Protein AF-A0A2E8T063-F1 (afdb_monomer_lite)

Radius of gyration: 12.49 Å; chains: 1; bounding box: 22×26×32 Å

Structure (mmCIF, N/CA/C/O backbone):
data_AF-A0A2E8T063-F1
#
_entry.id   AF-A0A2E8T063-F1
#
loop_
_atom_site.group_PDB
_atom_site.id
_atom_site.type_symbol
_atom_site.label_atom_id
_atom_site.label_alt_id
_atom_site.label_comp_id
_atom_site.label_asym_id
_atom_site.label_entity_id
_atom_site.label_seq_id
_atom_site.pdbx_PDB_ins_code
_atom_site.Cartn_x
_atom_site.Cartn_y
_atom_site.Cartn_z
_atom_site.occupancy
_atom_site.B_iso_or_equiv
_atom_site.auth_seq_id
_atom_site.auth_comp_id
_atom_site.auth_asym_id
_atom_site.auth_atom_id
_atom_site.pdbx_PDB_model_num
ATOM 1 N N . MET A 1 1 ? -12.413 -20.011 5.262 1.00 43.88 1 MET A N 1
ATOM 2 C CA . MET A 1 1 ? -12.231 -18.917 4.286 1.00 43.88 1 MET A CA 1
ATOM 3 C C . MET A 1 1 ? -10.918 -18.232 4.617 1.00 43.88 1 MET A C 1
ATOM 5 O O . MET A 1 1 ? -10.771 -17.765 5.735 1.00 43.88 1 MET A O 1
ATOM 9 N N . VAL A 1 2 ? -9.927 -18.276 3.725 1.00 39.78 2 VAL A N 1
ATOM 10 C CA . VAL A 1 2 ? -8.675 -17.528 3.926 1.00 39.78 2 VAL A CA 1
ATOM 11 C C . VAL A 1 2 ? -9.006 -16.059 3.688 1.00 39.78 2 VAL A C 1
ATOM 13 O O . VAL A 1 2 ? -9.517 -15.709 2.625 1.00 39.78 2 VAL A O 1
ATOM 16 N N . ASP A 1 3 ? -8.792 -15.220 4.694 1.00 45.84 3 ASP A N 1
ATOM 17 C CA . ASP A 1 3 ? -9.091 -13.789 4.654 1.00 45.84 3 ASP A CA 1
ATOM 18 C C 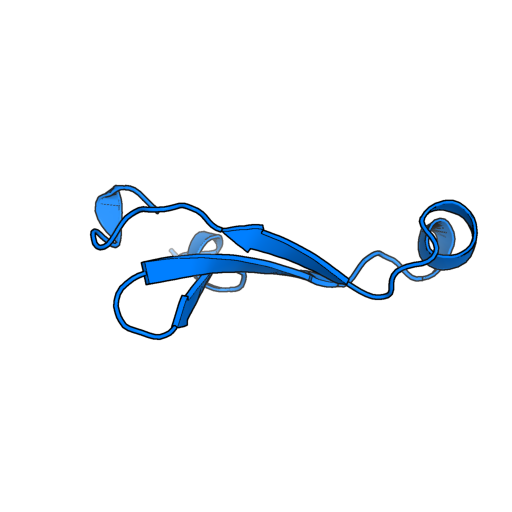.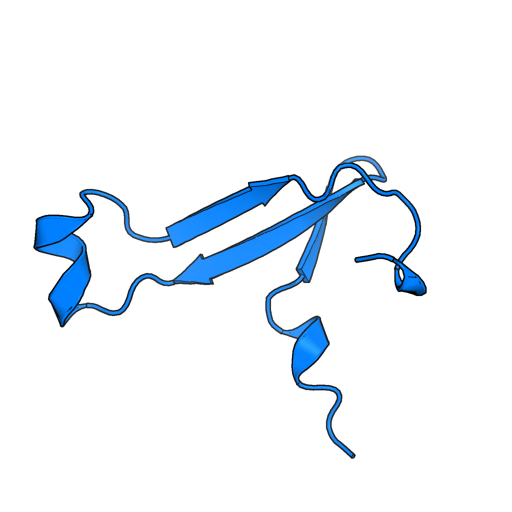 ASP A 1 3 ? -8.045 -13.072 3.775 1.00 45.84 3 ASP A C 1
ATOM 20 O O . ASP A 1 3 ? -7.037 -12.537 4.249 1.00 45.84 3 ASP A O 1
ATOM 24 N N . HIS A 1 4 ? -8.239 -13.149 2.453 1.00 50.78 4 HIS A N 1
ATOM 25 C CA . HIS A 1 4 ? -7.317 -12.642 1.424 1.00 50.78 4 HIS A CA 1
ATOM 26 C C . HIS A 1 4 ? -7.124 -11.114 1.475 1.00 50.78 4 HIS A C 1
ATOM 28 O O . HIS A 1 4 ? -6.208 -10.588 0.843 1.00 50.78 4 HIS A O 1
ATOM 34 N N . PHE A 1 5 ? -7.945 -10.390 2.242 1.00 53.25 5 PHE A N 1
ATOM 35 C CA . PHE A 1 5 ? -7.825 -8.942 2.416 1.00 53.25 5 PHE A CA 1
ATOM 36 C C . PHE A 1 5 ? -6.643 -8.548 3.313 1.00 53.25 5 PHE A C 1
ATOM 38 O O . PHE A 1 5 ? -6.075 -7.468 3.159 1.00 53.25 5 PHE A O 1
ATOM 45 N N . SER A 1 6 ? -6.198 -9.438 4.205 1.00 62.09 6 SER A N 1
ATOM 46 C CA . SER A 1 6 ? -5.134 -9.129 5.171 1.00 62.09 6 SER A CA 1
ATOM 47 C C . SER A 1 6 ? -3.712 -9.160 4.600 1.00 62.09 6 SER A C 1
ATOM 49 O O . SER A 1 6 ? -2.811 -8.566 5.185 1.00 62.09 6 SER A O 1
ATOM 51 N N . THR A 1 7 ? -3.479 -9.800 3.448 1.00 81.19 7 THR A N 1
ATOM 52 C CA . THR A 1 7 ? -2.120 -10.005 2.907 1.00 81.19 7 THR A CA 1
ATOM 53 C C . THR A 1 7 ? -1.420 -8.701 2.518 1.00 81.19 7 THR A C 1
ATOM 55 O O . THR A 1 7 ? -0.191 -8.630 2.503 1.00 81.19 7 THR A O 1
ATOM 58 N N . TYR A 1 8 ? -2.189 -7.659 2.202 1.00 89.38 8 TYR A N 1
ATOM 59 C CA . TYR A 1 8 ? -1.655 -6.384 1.726 1.00 89.38 8 TYR A CA 1
ATOM 60 C C . TYR A 1 8 ? -1.806 -5.247 2.731 1.00 89.38 8 TYR A C 1
ATOM 62 O O . TYR A 1 8 ? -1.349 -4.143 2.448 1.00 89.38 8 TYR A O 1
ATOM 70 N N . ILE A 1 9 ? -2.422 -5.488 3.889 1.00 91.50 9 ILE A N 1
ATOM 71 C CA . ILE A 1 9 ? -2.662 -4.458 4.897 1.00 91.50 9 ILE A CA 1
ATOM 72 C C . ILE A 1 9 ? -1.686 -4.659 6.056 1.00 91.50 9 ILE A C 1
ATOM 74 O O . ILE A 1 9 ? -1.560 -5.753 6.597 1.00 91.50 9 ILE A O 1
ATOM 78 N N . TYR A 1 10 ? -1.002 -3.594 6.464 1.00 90.50 10 TYR A N 1
ATOM 79 C CA . TYR A 1 10 ? -0.121 -3.598 7.630 1.00 90.50 10 TYR A CA 1
ATOM 80 C C . TYR A 1 10 ? -0.340 -2.349 8.480 1.00 90.50 10 TYR A C 1
ATOM 82 O O . TYR A 1 10 ? -0.839 -1.330 8.000 1.00 90.50 10 TYR A O 1
ATOM 90 N N . GLN A 1 11 ? 0.039 -2.419 9.755 1.00 91.44 11 GLN A N 1
ATOM 91 C CA . GLN A 1 11 ? -0.077 -1.297 10.678 1.00 91.44 11 GLN A CA 1
ATOM 92 C C . GLN A 1 11 ? 1.292 -0.654 10.922 1.00 91.44 11 GLN A C 1
ATOM 94 O O . GLN A 1 11 ? 2.288 -1.341 11.143 1.00 91.44 11 GLN A O 1
ATOM 99 N N . LYS A 1 12 ? 1.346 0.679 10.919 1.00 89.81 12 LYS A N 1
ATOM 100 C CA . LYS A 1 12 ? 2.528 1.463 11.293 1.00 89.81 12 LYS A CA 1
ATOM 101 C C . LYS A 1 12 ? 2.089 2.648 12.144 1.00 89.81 12 LYS A C 1
ATOM 103 O O .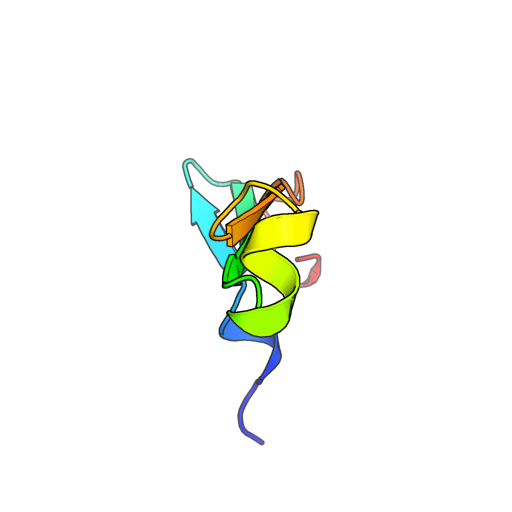 LYS A 1 12 ? 1.252 3.440 11.723 1.00 89.81 12 LYS A O 1
ATOM 108 N N . ARG A 1 13 ? 2.661 2.774 13.350 1.00 92.56 13 ARG A N 1
ATOM 109 C CA . ARG A 1 13 ? 2.339 3.849 14.316 1.00 92.56 13 ARG A CA 1
ATOM 110 C C . ARG A 1 13 ? 0.829 3.983 14.592 1.00 92.56 13 ARG A C 1
ATOM 112 O O . ARG A 1 13 ? 0.298 5.085 14.670 1.00 92.56 13 ARG A O 1
ATOM 119 N N . GLY A 1 14 ? 0.127 2.854 14.689 1.00 90.81 14 GLY A N 1
ATOM 120 C CA . GLY A 1 14 ? -1.311 2.818 14.965 1.00 90.81 14 GLY A CA 1
ATOM 121 C C . GLY A 1 14 ? -2.222 2.992 13.745 1.00 90.81 14 GLY A C 1
ATOM 122 O O . GLY A 1 14 ? -3.402 2.673 13.850 1.00 90.81 14 GLY A O 1
ATOM 123 N N . PHE A 1 15 ? -1.703 3.418 12.591 1.00 93.69 15 PHE A N 1
ATOM 124 C CA . PHE A 1 15 ? -2.474 3.577 11.355 1.00 93.69 15 PHE A CA 1
ATOM 125 C C . PHE A 1 15 ? -2.274 2.404 10.401 1.00 93.69 15 PHE A C 1
ATOM 127 O O . PHE A 1 15 ? -1.186 1.828 10.337 1.00 93.69 15 PHE A O 1
ATOM 134 N N . TYR A 1 16 ? -3.317 2.076 9.646 1.00 93.62 16 TYR A N 1
ATOM 135 C CA . TYR A 1 16 ? -3.268 1.048 8.617 1.00 93.62 16 TYR A CA 1
ATOM 136 C C . TYR A 1 16 ? -2.807 1.603 7.270 1.00 93.62 16 TYR A C 1
ATOM 138 O O . TYR A 1 16 ? -3.096 2.741 6.891 1.00 93.62 16 TYR A O 1
ATOM 146 N N . TYR A 1 17 ? -2.074 0.763 6.553 1.00 94.44 17 TYR A N 1
ATOM 147 C CA . TYR A 1 17 ? -1.510 1.033 5.244 1.00 94.44 17 TYR A CA 1
ATOM 148 C C . TYR A 1 17 ? -1.753 -0.168 4.342 1.00 94.44 17 TYR A C 1
ATOM 150 O O . TYR A 1 17 ? -1.577 -1.311 4.761 1.00 94.44 17 TYR A O 1
ATOM 158 N N . PHE A 1 18 ? -2.072 0.103 3.085 1.00 92.62 18 PHE A N 1
ATOM 159 C CA . PHE A 1 18 ? -2.038 -0.881 2.019 1.00 92.62 18 PHE A CA 1
ATOM 160 C C . PHE A 1 18 ? -0.645 -0.896 1.383 1.00 92.62 18 PHE A C 1
ATOM 162 O O . PHE A 1 18 ? -0.064 0.157 1.118 1.00 92.62 18 PHE A O 1
ATOM 169 N N . SER A 1 19 ? -0.100 -2.082 1.126 1.00 92.06 19 SER A N 1
ATOM 170 C CA . SER A 1 19 ? 1.160 -2.271 0.416 1.00 92.06 19 SER A CA 1
ATOM 171 C C . SER A 1 19 ? 1.141 -3.523 -0.443 1.00 92.06 19 SER A C 1
ATOM 173 O O . SER A 1 19 ? 1.130 -4.648 0.059 1.00 92.06 19 SER A O 1
ATOM 175 N N . ARG A 1 20 ? 1.261 -3.333 -1.757 1.00 91.62 20 ARG A N 1
ATOM 176 C CA . ARG A 1 20 ? 1.322 -4.424 -2.736 1.00 91.62 20 ARG A CA 1
ATOM 177 C C . ARG A 1 20 ? 2.475 -4.216 -3.707 1.00 91.62 20 ARG A C 1
ATOM 179 O O . ARG A 1 20 ? 2.785 -3.089 -4.085 1.00 91.62 20 ARG A O 1
ATOM 186 N N . ARG A 1 21 ? 3.134 -5.308 -4.103 1.00 91.69 21 ARG A N 1
ATOM 187 C CA . ARG A 1 21 ? 4.161 -5.265 -5.154 1.00 91.69 21 ARG A CA 1
ATOM 188 C C . ARG A 1 21 ? 3.511 -4.952 -6.497 1.00 91.69 21 ARG A C 1
ATOM 190 O O . ARG A 1 21 ? 2.492 -5.547 -6.837 1.00 91.69 21 ARG A O 1
ATOM 197 N N . VAL A 1 22 ? 4.124 -4.039 -7.240 1.00 90.50 22 VAL A N 1
ATOM 198 C CA . VAL A 1 22 ? 3.763 -3.778 -8.633 1.00 90.50 22 VAL A CA 1
ATOM 199 C C . VAL A 1 22 ? 4.210 -4.998 -9.451 1.00 90.50 22 VAL A C 1
ATOM 201 O O . VAL A 1 22 ? 5.354 -5.437 -9.276 1.00 90.50 22 VAL A O 1
ATOM 204 N N . PRO A 1 23 ? 3.347 -5.601 -10.286 1.00 91.88 23 PRO A N 1
ATOM 205 C CA . PRO A 1 23 ? 3.756 -6.707 -11.151 1.00 91.88 23 PRO A CA 1
ATOM 206 C C . PRO A 1 23 ? 4.944 -6.303 -12.031 1.00 91.88 23 PRO A C 1
ATOM 208 O O . PRO A 1 23 ? 5.008 -5.162 -12.482 1.00 91.88 23 PRO A O 1
ATOM 211 N N . LYS A 1 24 ? 5.900 -7.218 -12.247 1.00 90.06 24 LYS A N 1
ATOM 212 C CA . LYS A 1 24 ? 7.180 -6.908 -12.915 1.00 90.06 24 LYS A CA 1
ATOM 213 C C . LYS A 1 24 ? 6.986 -6.259 -14.283 1.00 90.06 24 LYS A C 1
ATOM 215 O O . LYS A 1 24 ? 7.693 -5.311 -14.594 1.00 90.06 24 LYS A O 1
ATOM 220 N N . ASP A 1 25 ? 5.981 -6.704 -15.022 1.00 90.81 25 ASP A N 1
ATOM 221 C CA . ASP A 1 25 ? 5.700 -6.246 -16.385 1.00 90.81 25 ASP A CA 1
ATOM 222 C C . ASP A 1 25 ? 5.283 -4.768 -16.436 1.00 90.81 25 ASP A C 1
ATOM 224 O O . ASP A 1 25 ? 5.538 -4.076 -17.415 1.00 90.81 25 ASP A O 1
ATOM 228 N N . VAL A 1 26 ? 4.695 -4.253 -15.349 1.00 89.38 26 VAL A N 1
ATOM 229 C CA . VAL A 1 26 ? 4.236 -2.858 -15.236 1.00 89.38 26 VAL A CA 1
ATOM 230 C C . VAL A 1 26 ? 5.129 -1.994 -14.338 1.00 89.38 26 VAL A C 1
ATOM 232 O O . VAL A 1 26 ? 4.914 -0.787 -14.238 1.00 89.38 26 VAL A O 1
ATOM 235 N N . GLN A 1 27 ? 6.169 -2.561 -13.715 1.00 90.38 27 GLN A N 1
ATOM 236 C CA . GLN A 1 27 ? 7.161 -1.782 -12.958 1.00 90.38 27 GLN A CA 1
ATOM 237 C C . GLN A 1 27 ? 7.885 -0.722 -13.807 1.00 90.38 27 GLN A C 1
ATOM 239 O O . GLN A 1 27 ? 8.028 0.395 -13.302 1.00 90.38 27 GLN A O 1
ATOM 244 N N . PRO A 1 28 ? 8.292 -0.997 -15.067 1.00 89.50 28 PRO A N 1
ATOM 245 C CA . PRO A 1 28 ? 8.935 0.006 -15.917 1.00 89.50 28 PRO A CA 1
ATOM 246 C C . PRO A 1 28 ? 8.047 1.227 -16.178 1.00 89.50 28 PRO A C 1
ATOM 248 O O . PRO A 1 28 ? 8.541 2.348 -16.202 1.00 89.50 28 PRO A O 1
ATOM 251 N N . LEU A 1 29 ? 6.733 1.018 -16.309 1.00 90.06 29 LEU A N 1
ATOM 252 C CA . LEU A 1 29 ? 5.749 2.081 -16.543 1.00 90.06 29 LEU A CA 1
ATOM 253 C C . LEU A 1 29 ? 5.488 2.911 -15.281 1.00 90.06 29 LEU A C 1
ATOM 255 O O . LEU A 1 29 ? 5.306 4.122 -15.347 1.00 90.06 29 LEU A O 1
ATOM 259 N N . HIS A 1 30 ? 5.449 2.254 -14.120 1.00 86.81 30 HIS A N 1
ATOM 260 C CA . HIS A 1 30 ? 5.049 2.897 -12.871 1.00 86.81 30 HIS A CA 1
ATOM 261 C C . HIS A 1 30 ? 6.219 3.538 -12.103 1.00 86.81 30 HIS A C 1
ATOM 263 O O . HIS A 1 30 ? 5.988 4.320 -11.177 1.00 86.81 30 HIS A O 1
ATOM 269 N N . GLY A 1 31 ? 7.465 3.168 -12.432 1.00 86.94 31 GLY A N 1
ATOM 270 C CA . GLY A 1 31 ? 8.696 3.670 -11.809 1.00 86.94 31 GLY A CA 1
ATOM 271 C C . GLY A 1 31 ? 8.887 3.271 -10.338 1.00 86.94 31 GLY A C 1
ATOM 272 O O . GLY A 1 31 ? 9.815 3.735 -9.679 1.00 86.94 31 GLY A O 1
ATOM 273 N N . LYS A 1 32 ? 8.002 2.428 -9.788 1.00 89.75 32 LYS A N 1
ATOM 274 C CA . LYS A 1 32 ? 7.993 2.011 -8.379 1.00 89.75 32 LYS A CA 1
ATOM 275 C C . LYS A 1 32 ? 7.811 0.503 -8.264 1.00 89.75 32 LYS A C 1
ATOM 277 O O . LYS A 1 32 ? 7.005 -0.095 -8.967 1.00 89.75 32 LYS A O 1
ATOM 282 N N . GLN A 1 33 ? 8.503 -0.107 -7.302 1.00 91.12 33 GLN A N 1
ATOM 283 C CA . GLN A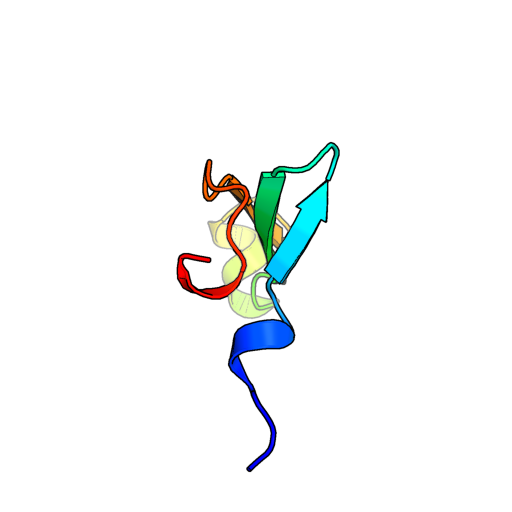 1 33 ? 8.410 -1.552 -7.039 1.00 91.12 33 GLN A CA 1
ATOM 284 C C . GLN A 1 33 ? 7.152 -1.942 -6.244 1.00 91.12 33 GLN A C 1
ATOM 286 O O . GLN A 1 33 ? 6.719 -3.098 -6.267 1.00 91.12 33 GLN A O 1
ATOM 291 N N . ARG A 1 34 ? 6.568 -1.002 -5.491 1.00 92.12 34 ARG A N 1
ATOM 292 C CA . ARG A 1 34 ? 5.395 -1.228 -4.634 1.00 92.12 34 ARG A CA 1
ATOM 293 C C . ARG A 1 34 ? 4.448 -0.034 -4.672 1.00 92.12 34 ARG A C 1
ATOM 295 O O . ARG A 1 34 ? 4.894 1.110 -4.699 1.00 92.12 34 ARG A O 1
ATOM 302 N N . ILE A 1 35 ? 3.156 -0.325 -4.591 1.00 92.19 35 ILE A N 1
ATOM 303 C CA . ILE A 1 35 ? 2.097 0.645 -4.314 1.00 92.19 35 ILE A CA 1
ATOM 304 C C . ILE A 1 35 ? 1.924 0.673 -2.802 1.00 92.19 35 ILE A C 1
ATOM 306 O O . ILE A 1 35 ? 1.680 -0.377 -2.208 1.00 92.19 35 ILE A O 1
ATOM 310 N N . VAL A 1 36 ? 2.074 1.849 -2.191 1.00 93.00 36 VAL A N 1
ATOM 311 C CA . VAL A 1 36 ? 1.843 2.062 -0.758 1.00 93.00 36 VAL A CA 1
ATOM 312 C C . VAL A 1 36 ? 0.830 3.182 -0.594 1.00 93.00 36 VAL A C 1
ATOM 314 O O . VAL A 1 36 ? 1.036 4.272 -1.123 1.00 93.00 36 VAL A O 1
ATOM 317 N N . LEU A 1 37 ? -0.241 2.913 0.147 1.00 93.25 37 LEU A N 1
ATOM 318 C CA . LEU A 1 37 ? -1.301 3.874 0.425 1.00 93.25 37 LEU A CA 1
ATOM 319 C C . LEU A 1 37 ? -1.575 3.905 1.927 1.00 93.25 37 LEU A C 1
ATOM 321 O O . LEU A 1 37 ? -1.758 2.861 2.550 1.00 93.25 37 LEU A O 1
ATOM 325 N N . ALA A 1 38 ? -1.600 5.100 2.513 1.00 93.25 38 ALA A N 1
ATOM 326 C CA . ALA A 1 38 ? -2.071 5.274 3.880 1.00 93.25 38 ALA A CA 1
ATOM 327 C C . ALA A 1 38 ? -3.599 5.203 3.885 1.00 93.25 38 ALA A C 1
ATOM 329 O O . ALA A 1 38 ? -4.254 5.977 3.193 1.00 93.25 38 ALA A O 1
ATOM 330 N N . LEU A 1 39 ? -4.163 4.291 4.675 1.00 93.38 39 LEU A N 1
ATOM 331 C CA . LEU A 1 39 ? -5.615 4.151 4.810 1.00 93.38 39 LEU A CA 1
ATOM 332 C C . LEU A 1 39 ? -6.185 5.138 5.838 1.00 93.38 39 LEU A C 1
ATOM 334 O O . LEU A 1 39 ? -7.395 5.268 5.969 1.00 93.38 39 LEU A O 1
ATOM 338 N N . ASN A 1 40 ? -5.311 5.830 6.584 1.00 92.50 40 ASN A N 1
ATOM 339 C CA . ASN A 1 40 ? -5.651 6.871 7.563 1.00 92.50 40 ASN A CA 1
ATOM 340 C C . ASN A 1 40 ? -6.675 6.439 8.628 1.00 92.50 40 ASN A C 1
ATOM 342 O O . ASN A 1 40 ? -7.292 7.266 9.294 1.00 92.50 40 ASN A O 1
ATOM 346 N N . THR A 1 41 ? -6.808 5.132 8.845 1.00 92.62 41 THR A N 1
ATOM 347 C CA . THR A 1 41 ? -7.677 4.533 9.854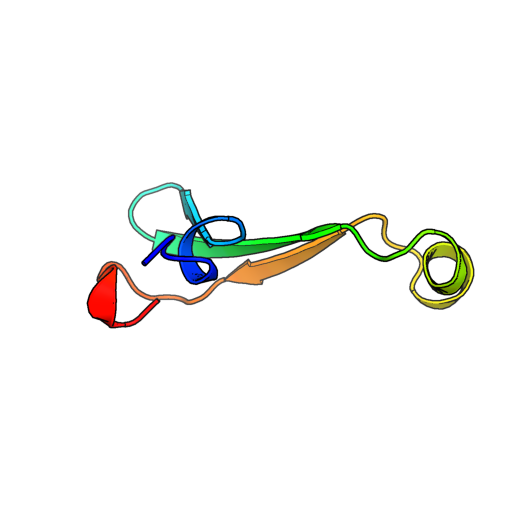 1.00 92.62 41 THR A CA 1
ATOM 348 C C . THR A 1 41 ? -6.848 3.766 10.873 1.00 92.62 41 THR A C 1
ATOM 350 O O . THR A 1 41 ? -5.807 3.193 10.550 1.00 92.62 41 THR A O 1
ATOM 353 N N . ARG A 1 42 ? -7.325 3.751 12.119 1.00 92.25 42 ARG A N 1
ATOM 354 C CA . ARG A 1 42 ? -6.801 2.899 13.197 1.00 92.25 42 ARG A CA 1
ATOM 355 C C . ARG A 1 42 ? -7.651 1.648 13.427 1.00 92.25 42 ARG A C 1
ATOM 357 O O . ARG A 1 42 ? -7.282 0.807 14.238 1.00 92.25 42 ARG A O 1
ATOM 364 N N . SER A 1 43 ? -8.789 1.523 12.743 1.00 89.19 43 SER A N 1
ATOM 365 C CA . SER A 1 43 ? -9.676 0.364 12.852 1.00 89.19 43 SER A CA 1
ATOM 366 C C . SER A 1 43 ? -9.399 -0.622 11.728 1.00 89.19 43 SER A C 1
ATOM 368 O O . SER A 1 43 ? -9.455 -0.243 10.561 1.00 89.19 43 SER A O 1
ATOM 370 N N . ARG A 1 44 ? -9.157 -1.888 12.088 1.00 84.19 44 ARG A N 1
ATOM 371 C CA . ARG A 1 44 ? -8.925 -2.979 11.131 1.00 84.19 44 ARG A CA 1
ATOM 372 C C . ARG A 1 44 ? -10.160 -3.295 10.294 1.00 84.19 44 ARG A C 1
ATOM 374 O O . ARG A 1 44 ? -10.025 -3.605 9.127 1.00 84.19 44 ARG A O 1
ATOM 381 N N . ALA A 1 45 ? -11.353 -3.186 10.879 1.00 87.00 45 ALA A N 1
ATOM 382 C CA . ALA A 1 45 ? -12.610 -3.422 10.167 1.00 87.00 45 ALA A CA 1
ATOM 383 C C . ALA A 1 45 ? -12.917 -2.338 9.117 1.00 87.00 45 ALA A C 1
ATOM 385 O O . ALA A 1 45 ? -13.762 -2.540 8.255 1.00 87.00 45 ALA A O 1
ATOM 386 N N . LYS A 1 46 ? -12.257 -1.176 9.215 1.00 84.31 46 LYS A N 1
ATOM 387 C CA . LYS A 1 46 ? -12.364 -0.073 8.249 1.00 84.31 46 LYS A CA 1
ATOM 388 C C . LYS A 1 46 ? -11.178 -0.017 7.276 1.00 84.31 46 LYS A C 1
ATOM 390 O O . LYS A 1 46 ? -11.109 0.934 6.502 1.00 84.31 46 LYS A O 1
ATOM 395 N N . ALA A 1 47 ? -10.211 -0.923 7.415 1.00 81.25 47 ALA A N 1
ATOM 396 C CA . ALA A 1 47 ? -8.979 -0.952 6.631 1.00 81.25 47 ALA A CA 1
ATOM 397 C C . ALA A 1 47 ? -9.135 -1.857 5.407 1.00 81.25 47 ALA A C 1
ATOM 399 O O . ALA A 1 47 ? -9.848 -2.876 5.527 1.00 81.25 47 ALA A O 1
#

pLDDT: mean 85.11, std 14.25, range [39.78, 94.44]

F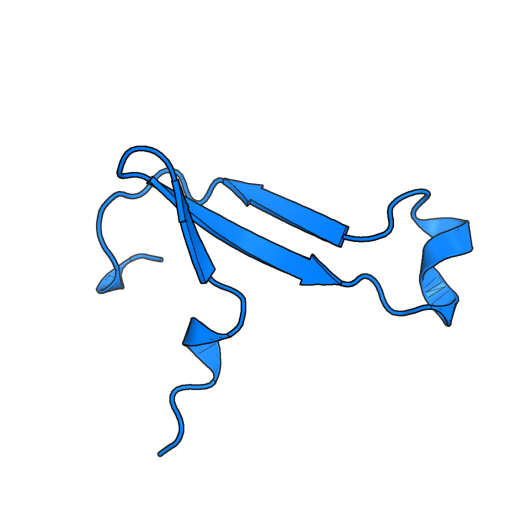oldseek 3Di:
DPPVVVPQWDDDPLWIKGKDADPPVCCVVVVDRIDIGTQRDNDPVSD

Sequence (47 aa):
MVDHFSTYIYQKRGFYYFSRRVPKDVQPLHGKQRIVLALNTRSRAKA

Secondary structure (DSSP, 8-state):
---TTGGGEEEETTEEEEEEEPPGGGHHHHS-SEEEEE---S-GGG-